Protein AF-A0A133XSQ5-F1 (afdb_monomer)

Organism: NCBI:txid87541

Mean predicted aligned error: 5.97 Å

Nearest PDB structures (foldseek):
  8szz-assembly1_y  TM=8.991E-01  e=9.687E+00  synthetic construct
  2ic6-assembly1_A  TM=7.323E-01  e=6.411E+00  Orthohantavirus sinnombreense
  2ic9-assembly1_A  TM=7.475E-01  e=6.867E+00  Orthohantavirus sinnombreense

pLDDT: mean 90.01, std 14.0, range [40.84, 98.5]

Secondary structure (DSSP, 8-state):
-THHHHHHHHHHHHHHHHH--HHHHHHHHHHHHHHHHHHHHHHHHHHHHHHHS-----

Radius of gyration: 17.68 Å; Cα contacts (8 Å, |Δi|>4): 35; chains: 1; bounding box: 32×13×57 Å

Solvent-accessible surface area (backbone atoms only — not comparable to full-atom values): 3202 Å² total; per-residue (Å²): 124,67,64,59,30,54,49,50,20,54,51,22,45,51,49,18,74,73,68,70,44,64,66,29,46,53,49,16,53,51,25,47,55,52,36,53,51,53,53,54,49,51,53,51,51,55,51,52,55,60,68,65,50,74,86,84,71,133

Sequence (58 aa):
MNEYYLTQSIKSLTLFKQTGDVEHFNDAEYFFKRLKLELRLNEKYQKIEKLKKPTSGN

Structure (mmCIF, N/CA/C/O backbone):
data_AF-A0A133XSQ5-F1
#
_entry.id   AF-A0A133XSQ5-F1
#
loop_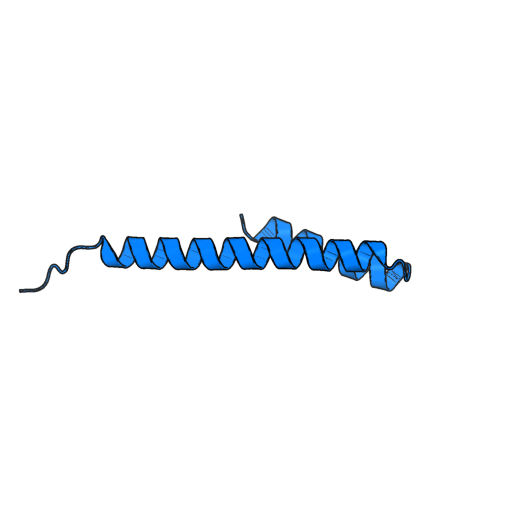
_atom_site.group_PDB
_atom_site.id
_atom_site.type_symbol
_atom_site.label_atom_id
_atom_site.label_alt_id
_atom_site.label_comp_id
_atom_site.label_asym_id
_atom_site.label_entity_id
_atom_site.label_seq_id
_atom_site.pdbx_PDB_ins_code
_atom_site.Cartn_x
_atom_site.Cartn_y
_atom_site.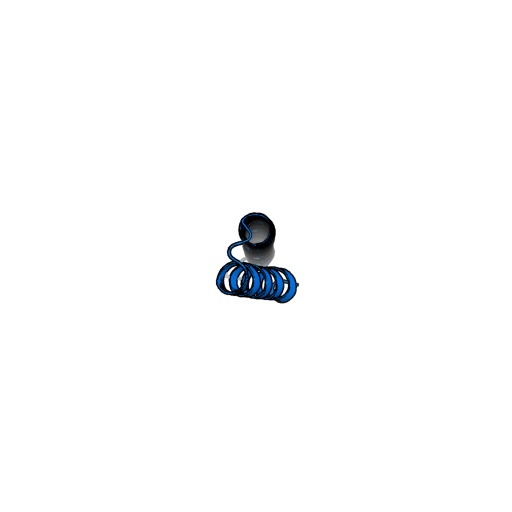Cartn_z
_atom_site.occupancy
_atom_site.B_iso_or_equiv
_atom_site.auth_seq_id
_atom_site.auth_comp_id
_atom_site.auth_asym_id
_atom_site.auth_atom_id
_atom_site.pdbx_PDB_model_num
ATOM 1 N N . MET A 1 1 ? -2.924 -8.055 8.688 1.00 58.88 1 MET A N 1
ATOM 2 C CA . MET A 1 1 ? -3.616 -7.614 7.453 1.00 58.88 1 MET A CA 1
ATOM 3 C C . MET A 1 1 ? -2.917 -6.438 6.763 1.00 58.88 1 MET A C 1
ATOM 5 O O . MET A 1 1 ? -2.707 -6.540 5.567 1.00 58.88 1 MET A O 1
ATOM 9 N N . ASN A 1 2 ? -2.425 -5.415 7.476 1.00 68.38 2 ASN A N 1
ATOM 10 C CA . ASN A 1 2 ? -1.788 -4.229 6.862 1.00 68.38 2 ASN A CA 1
ATOM 11 C C . ASN A 1 2 ? -0.518 -4.458 6.014 1.00 68.38 2 ASN A C 1
ATOM 13 O O . ASN A 1 2 ? -0.244 -3.684 5.099 1.00 68.38 2 ASN A O 1
ATOM 17 N N . GLU A 1 3 ? 0.290 -5.474 6.318 1.00 86.12 3 GLU A N 1
ATOM 18 C CA . GLU A 1 3 ? 1.621 -5.606 5.703 1.00 86.12 3 GLU A CA 1
ATOM 19 C C . GLU A 1 3 ? 1.579 -5.946 4.213 1.00 86.12 3 GLU A C 1
ATOM 21 O O . GLU A 1 3 ? 2.498 -5.580 3.480 1.00 86.12 3 GLU A O 1
ATOM 26 N N . TYR A 1 4 ? 0.511 -6.603 3.747 1.00 94.38 4 TYR A N 1
ATOM 27 C CA . TYR A 1 4 ? 0.374 -6.978 2.342 1.00 94.38 4 TYR A CA 1
ATOM 28 C C . TYR A 1 4 ? 0.369 -5.739 1.445 1.00 94.38 4 TYR A C 1
ATOM 30 O O . TYR A 1 4 ? 1.218 -5.619 0.565 1.00 94.38 4 TYR A O 1
ATOM 38 N N . TYR A 1 5 ? -0.536 -4.789 1.697 1.00 95.69 5 TYR A N 1
ATOM 39 C CA . TYR A 1 5 ? -0.665 -3.599 0.858 1.00 95.69 5 TYR A CA 1
ATOM 40 C C . TYR A 1 5 ? 0.580 -2.715 0.915 1.00 95.69 5 TYR A C 1
ATOM 42 O O . TYR A 1 5 ? 1.021 -2.236 -0.123 1.00 95.69 5 TYR A O 1
ATOM 50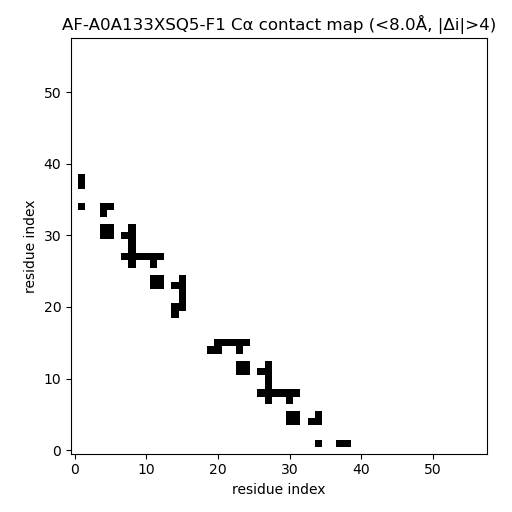 N N . LEU A 1 6 ? 1.203 -2.569 2.090 1.00 93.88 6 LEU A N 1
ATOM 51 C CA . LEU A 1 6 ? 2.469 -1.844 2.209 1.00 93.88 6 LEU A CA 1
ATOM 52 C C . LEU A 1 6 ? 3.585 -2.513 1.389 1.00 93.88 6 LEU A C 1
ATOM 54 O O . LEU A 1 6 ? 4.304 -1.842 0.650 1.00 93.88 6 LEU A O 1
ATOM 58 N N . THR A 1 7 ? 3.697 -3.840 1.475 1.00 97.12 7 THR A N 1
ATOM 59 C CA . THR A 1 7 ? 4.684 -4.619 0.719 1.00 97.12 7 THR A CA 1
ATOM 60 C C . THR A 1 7 ? 4.470 -4.475 -0.786 1.00 97.12 7 THR A C 1
ATOM 62 O O . THR A 1 7 ? 5.432 -4.276 -1.525 1.00 97.12 7 THR A O 1
ATOM 65 N N . GLN A 1 8 ? 3.222 -4.548 -1.254 1.00 97.38 8 GLN A N 1
ATOM 66 C CA . GLN A 1 8 ? 2.905 -4.400 -2.676 1.00 97.38 8 GLN A CA 1
ATOM 67 C C . GLN A 1 8 ? 3.139 -2.973 -3.180 1.00 97.38 8 GLN A C 1
ATOM 69 O O . GLN A 1 8 ? 3.685 -2.800 -4.269 1.00 97.38 8 GLN A O 1
ATOM 74 N N . SER A 1 9 ? 2.835 -1.950 -2.376 1.00 96.00 9 SER A N 1
ATOM 75 C CA . SER A 1 9 ? 3.190 -0.564 -2.692 1.00 96.00 9 SER A CA 1
ATOM 76 C C . SER A 1 9 ? 4.701 -0.391 -2.882 1.00 96.00 9 SER A C 1
ATOM 78 O O . SER A 1 9 ? 5.131 0.169 -3.888 1.00 96.00 9 SER A O 1
ATOM 80 N N . ILE A 1 10 ? 5.520 -0.911 -1.959 1.00 96.94 10 ILE A N 1
ATOM 81 C CA . ILE A 1 10 ? 6.988 -0.817 -2.043 1.00 96.94 10 ILE A CA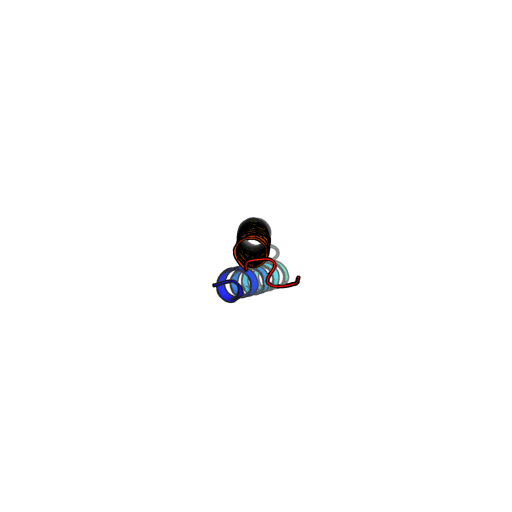 1
ATOM 82 C C . ILE A 1 10 ? 7.521 -1.574 -3.266 1.00 96.94 10 ILE A C 1
ATOM 84 O O . ILE A 1 10 ? 8.378 -1.053 -3.983 1.00 96.94 10 ILE A O 1
ATOM 88 N N . LYS A 1 11 ? 7.007 -2.782 -3.532 1.00 98.19 11 LYS A N 1
ATOM 89 C CA . LYS A 1 11 ? 7.382 -3.573 -4.714 1.00 98.19 11 LYS A CA 1
ATOM 90 C C . LYS A 1 11 ? 7.083 -2.821 -6.007 1.00 98.19 11 LYS A C 1
ATOM 92 O O . LYS A 1 11 ? 7.966 -2.703 -6.848 1.00 98.19 11 LYS A O 1
ATOM 97 N N . SER A 1 12 ? 5.886 -2.259 -6.126 1.00 98.25 12 SER A N 1
ATOM 98 C CA . SER A 1 12 ? 5.447 -1.547 -7.331 1.00 98.25 12 SER A CA 1
ATOM 99 C C . SER A 1 12 ? 6.271 -0.272 -7.561 1.00 98.25 12 SER A C 1
ATOM 101 O O . SER A 1 12 ? 6.784 -0.059 -8.653 1.00 98.25 12 SER A O 1
ATOM 103 N N . LEU A 1 13 ? 6.554 0.511 -6.510 1.00 98.31 13 LEU A N 1
ATOM 104 C CA . LEU A 1 13 ? 7.471 1.657 -6.617 1.00 98.31 13 LEU A CA 1
ATOM 105 C C . LEU A 1 13 ? 8.896 1.251 -7.008 1.00 98.31 13 LEU A C 1
ATOM 107 O O . LEU A 1 13 ? 9.569 1.969 -7.748 1.00 98.31 13 LEU A O 1
ATOM 111 N N . THR A 1 14 ? 9.368 0.107 -6.510 1.00 98.44 14 THR A N 1
ATOM 112 C CA . THR A 1 14 ? 10.687 -0.421 -6.872 1.00 98.44 14 THR A CA 1
ATOM 113 C C . THR A 1 14 ? 10.731 -0.787 -8.354 1.00 98.44 14 THR A C 1
ATOM 115 O O . THR A 1 14 ? 11.684 -0.414 -9.035 1.00 98.44 14 THR A O 1
ATOM 118 N N . LEU A 1 15 ? 9.685 -1.443 -8.867 1.00 98.50 15 LEU A N 1
ATOM 119 C CA . LEU A 1 15 ? 9.556 -1.776 -10.286 1.00 98.50 15 LEU A CA 1
ATOM 120 C C . LEU A 1 15 ? 9.461 -0.520 -11.159 1.00 98.50 15 LEU A C 1
ATOM 122 O O . LEU A 1 15 ? 10.171 -0.433 -12.158 1.00 98.50 15 LEU A O 1
ATOM 126 N N . PHE A 1 16 ? 8.683 0.490 -10.755 1.00 98.31 16 PHE A N 1
ATOM 127 C CA . PHE A 1 16 ? 8.635 1.779 -11.454 1.00 98.31 16 PHE A CA 1
ATOM 128 C C . PHE A 1 16 ? 10.023 2.426 -11.536 1.00 98.31 16 PHE A C 1
ATOM 130 O O . PHE A 1 16 ? 10.453 2.841 -12.607 1.00 98.31 16 PHE A O 1
ATOM 137 N N . LYS A 1 17 ? 10.777 2.447 -10.429 1.00 98.31 17 LYS A N 1
ATOM 138 C CA . LYS A 1 17 ? 12.140 3.001 -10.409 1.00 98.31 17 LYS A CA 1
ATOM 139 C C . LYS A 1 17 ? 13.100 2.252 -11.343 1.00 98.31 17 LYS A C 1
ATOM 141 O O . LYS A 1 17 ? 14.039 2.858 -11.850 1.00 98.31 17 LYS A O 1
ATOM 146 N N . GLN A 1 18 ? 12.900 0.948 -11.533 1.00 98.25 18 GLN A N 1
ATOM 147 C CA . GLN A 1 18 ? 13.749 0.109 -12.385 1.00 98.25 18 GLN A CA 1
ATOM 148 C C . GLN A 1 18 ? 13.401 0.216 -13.871 1.00 98.25 18 GLN A C 1
ATOM 150 O O . GLN A 1 18 ? 14.296 0.159 -14.708 1.00 98.25 18 GLN A O 1
ATOM 155 N N . THR A 1 19 ? 12.117 0.338 -14.195 1.00 97.88 19 THR A N 1
ATOM 156 C CA . THR A 1 19 ? 11.607 0.203 -15.570 1.00 97.88 19 THR A CA 1
ATOM 157 C C . THR A 1 19 ? 11.180 1.531 -16.190 1.00 97.88 19 THR A C 1
ATOM 159 O O . THR A 1 19 ? 11.168 1.654 -17.409 1.00 97.88 19 THR A O 1
ATOM 162 N N . GLY A 1 20 ? 10.817 2.521 -15.370 1.00 97.31 20 GLY A N 1
ATOM 163 C CA . GLY A 1 20 ? 10.141 3.740 -15.812 1.00 97.31 20 GLY A CA 1
ATOM 164 C C . GLY A 1 20 ? 8.684 3.526 -16.245 1.00 97.31 20 GLY A C 1
ATOM 165 O O . GLY A 1 20 ? 8.062 4.482 -16.704 1.00 97.31 20 GLY A O 1
ATOM 166 N N . ASP A 1 21 ? 8.135 2.313 -16.106 1.00 98.00 21 ASP A N 1
ATOM 167 C CA . ASP A 1 21 ? 6.773 1.990 -16.538 1.00 98.00 21 ASP A CA 1
ATOM 168 C C . ASP A 1 21 ? 5.729 2.565 -15.573 1.00 98.00 21 ASP A C 1
ATOM 170 O O . ASP A 1 21 ? 5.649 2.184 -14.400 1.00 98.00 21 ASP A O 1
ATOM 174 N N . VAL A 1 22 ? 4.911 3.485 -16.085 1.00 97.81 22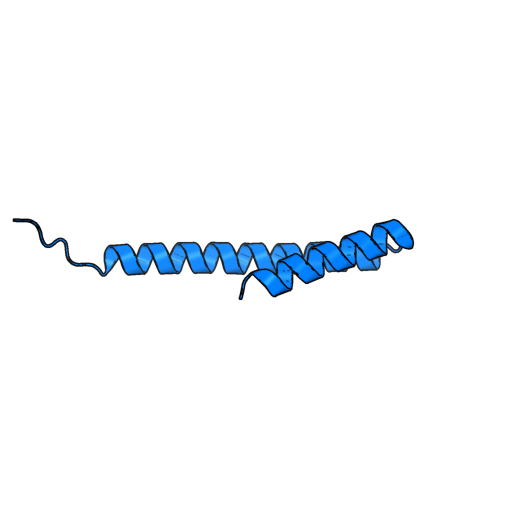 VAL A N 1
ATOM 175 C CA . VAL A 1 22 ? 3.879 4.191 -15.321 1.00 97.81 22 VAL A CA 1
ATOM 176 C C . VAL A 1 22 ? 2.830 3.251 -14.724 1.00 97.81 22 VAL A C 1
ATOM 178 O O . VAL A 1 22 ? 2.265 3.576 -13.680 1.00 97.81 22 VAL A O 1
ATOM 181 N N . GLU A 1 23 ? 2.606 2.068 -15.301 1.00 98.25 23 GLU A N 1
ATOM 182 C CA . GLU A 1 23 ? 1.652 1.110 -14.733 1.00 98.25 23 GLU A CA 1
ATOM 183 C C . GLU A 1 23 ? 2.080 0.642 -13.337 1.00 98.25 23 GLU A C 1
ATOM 185 O O . GLU A 1 23 ? 1.259 0.547 -12.427 1.00 98.25 23 GLU A O 1
ATOM 190 N N . HIS A 1 24 ? 3.383 0.495 -13.089 1.00 98.12 24 HIS A N 1
ATOM 191 C CA . HIS A 1 24 ? 3.884 0.175 -11.752 1.00 98.12 24 HIS A CA 1
ATOM 192 C C . HIS A 1 24 ? 3.699 1.320 -10.746 1.00 98.12 24 HIS A C 1
ATOM 194 O O . HIS A 1 24 ? 3.572 1.085 -9.540 1.00 98.12 24 HIS A O 1
ATOM 200 N N . PHE A 1 25 ? 3.662 2.570 -11.212 1.00 97.56 25 PHE A N 1
ATOM 201 C CA . PHE A 1 25 ? 3.293 3.698 -10.359 1.00 97.56 25 PHE A CA 1
ATOM 202 C C . PHE A 1 25 ? 1.794 3.662 -10.021 1.00 97.56 25 PHE A C 1
ATOM 204 O O . PHE A 1 25 ? 1.426 3.818 -8.853 1.00 97.56 25 PHE A O 1
ATOM 211 N N . ASN A 1 26 ? 0.940 3.378 -11.009 1.00 98.31 26 ASN A N 1
ATOM 212 C CA . ASN A 1 26 ? -0.503 3.217 -10.811 1.00 98.31 26 ASN A CA 1
ATOM 213 C C . ASN A 1 26 ? -0.815 2.078 -9.822 1.00 98.31 26 ASN A C 1
ATOM 215 O O . ASN A 1 26 ? -1.632 2.249 -8.9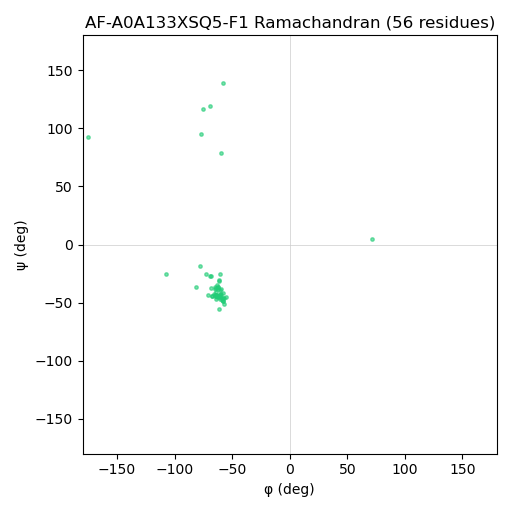10 1.00 98.31 26 ASN A O 1
ATOM 219 N N . ASP A 1 27 ? -0.112 0.950 -9.939 1.00 98.25 27 ASP A N 1
ATOM 220 C CA . ASP A 1 27 ? -0.203 -0.174 -9.003 1.00 98.25 27 ASP A CA 1
ATOM 221 C C . ASP A 1 27 ? 0.167 0.252 -7.577 1.00 98.25 27 ASP A C 1
ATOM 223 O O . ASP A 1 27 ? -0.558 -0.032 -6.615 1.00 98.25 27 ASP A O 1
ATOM 227 N N . ALA A 1 28 ? 1.269 0.995 -7.419 1.00 97.88 28 ALA A N 1
ATOM 228 C CA . ALA A 1 28 ? 1.681 1.506 -6.118 1.00 97.88 28 ALA A CA 1
ATOM 229 C C . ALA A 1 28 ? 0.596 2.388 -5.482 1.00 97.88 28 ALA A C 1
ATOM 231 O O . ALA A 1 28 ? 0.269 2.208 -4.300 1.00 97.88 28 ALA A O 1
ATOM 232 N N . GLU A 1 29 ? 0.017 3.311 -6.257 1.00 98.00 29 GLU A N 1
ATOM 233 C CA . GLU A 1 29 ? -1.080 4.166 -5.803 1.00 98.00 29 GLU A CA 1
ATOM 234 C C . GLU A 1 29 ? -2.310 3.359 -5.383 1.00 98.00 29 GLU A C 1
ATOM 236 O O . GLU A 1 29 ? -2.927 3.659 -4.352 1.00 98.00 29 GLU A O 1
ATOM 241 N N . TYR A 1 30 ? -2.680 2.341 -6.164 1.00 97.75 30 TYR A N 1
ATOM 242 C CA . TYR A 1 30 ? -3.797 1.461 -5.846 1.00 97.75 30 TYR A CA 1
ATOM 243 C C . TYR A 1 30 ? -3.594 0.796 -4.479 1.00 97.75 30 TYR A C 1
ATOM 245 O O . TYR A 1 30 ? -4.455 0.906 -3.596 1.00 97.75 30 TYR A O 1
ATOM 253 N N . PHE A 1 31 ? -2.433 0.178 -4.251 1.00 97.19 31 PHE A N 1
ATOM 254 C CA . PHE A 1 31 ? -2.141 -0.485 -2.982 1.00 97.19 31 PHE A CA 1
ATOM 255 C C . PHE A 1 31 ? -2.075 0.499 -1.803 1.00 97.19 31 PHE A C 1
ATOM 257 O O . PHE A 1 31 ? -2.609 0.198 -0.732 1.00 97.19 31 PHE A O 1
ATOM 264 N N . PHE A 1 32 ? -1.553 1.717 -1.997 1.00 95.75 32 PHE A N 1
ATOM 265 C CA . PHE A 1 32 ? -1.563 2.746 -0.949 1.00 95.75 32 PHE A CA 1
ATOM 266 C C . PHE A 1 32 ? 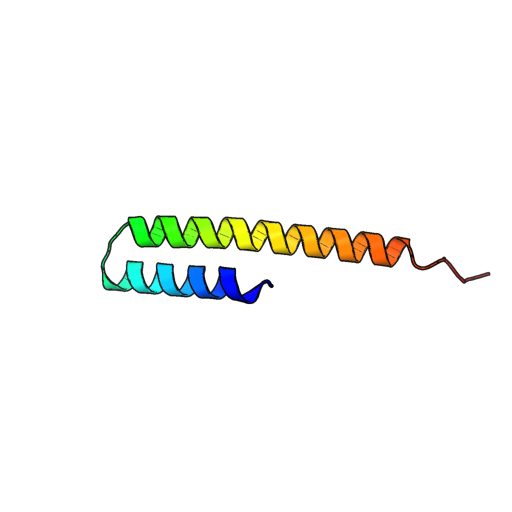-2.982 3.184 -0.575 1.00 95.75 32 PHE A C 1
ATOM 268 O O . PHE A 1 32 ? -3.293 3.355 0.610 1.00 95.75 32 PHE A O 1
ATOM 275 N N . LYS A 1 33 ? -3.872 3.341 -1.563 1.00 96.69 33 LYS A N 1
ATOM 276 C CA . LYS A 1 33 ? -5.287 3.664 -1.320 1.00 96.69 33 LYS A CA 1
ATOM 277 C C . LYS A 1 33 ? -5.959 2.566 -0.492 1.00 96.69 33 LYS A C 1
ATOM 279 O O . LYS A 1 33 ? -6.673 2.885 0.462 1.00 96.69 33 LYS A O 1
ATOM 284 N N . ARG A 1 34 ? -5.691 1.290 -0.794 1.00 96.31 34 ARG A N 1
ATOM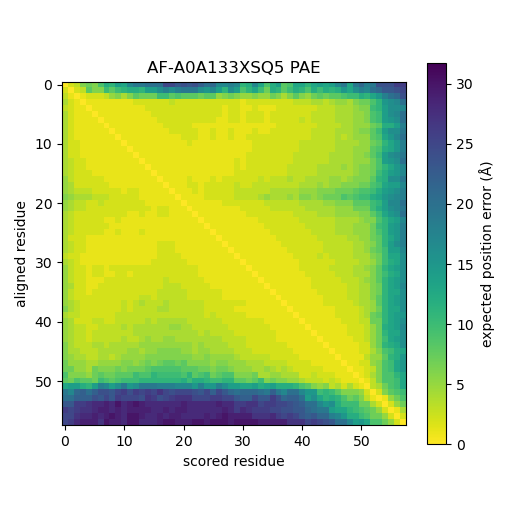 285 C CA . ARG A 1 34 ? -6.201 0.147 -0.016 1.00 96.31 34 ARG A CA 1
ATOM 286 C C . ARG A 1 34 ? -5.656 0.135 1.415 1.00 96.31 34 ARG A C 1
ATOM 288 O O . ARG A 1 34 ? -6.454 0.065 2.347 1.00 96.31 34 ARG A O 1
ATOM 295 N N . LEU A 1 35 ? -4.346 0.322 1.600 1.00 95.12 35 LEU A N 1
ATOM 296 C CA . LEU A 1 35 ? -3.712 0.408 2.923 1.00 95.12 35 LEU A CA 1
ATOM 297 C C . LEU A 1 35 ? -4.352 1.496 3.798 1.00 95.12 35 LEU A C 1
ATOM 299 O O . LEU A 1 35 ? -4.686 1.270 4.960 1.00 95.12 35 LEU A O 1
ATOM 303 N N . LYS A 1 36 ? -4.582 2.684 3.228 1.00 94.75 36 LYS A N 1
ATOM 304 C CA . LYS A 1 36 ? -5.205 3.809 3.940 1.00 94.75 36 LYS A CA 1
ATOM 305 C C . LYS A 1 36 ? -6.630 3.495 4.398 1.00 94.75 36 LYS A C 1
ATOM 307 O O . LYS A 1 36 ? -7.043 3.953 5.465 1.00 94.75 36 LYS A O 1
ATOM 312 N N . LEU A 1 37 ? -7.393 2.747 3.599 1.00 95.62 37 LEU A N 1
ATOM 313 C CA . LEU A 1 37 ? -8.735 2.308 3.978 1.00 95.62 37 LEU A CA 1
ATOM 314 C C . LEU A 1 37 ? -8.687 1.306 5.134 1.00 95.62 37 LEU A C 1
ATOM 316 O O . LEU A 1 37 ? -9.440 1.480 6.091 1.00 95.62 37 LEU A O 1
ATOM 320 N N . GLU A 1 38 ? -7.785 0.322 5.090 1.00 93.50 38 GLU A N 1
ATOM 321 C CA . GLU A 1 38 ? -7.632 -0.653 6.179 1.00 93.50 38 GLU A CA 1
ATOM 322 C C . GLU A 1 38 ? -7.207 0.008 7.492 1.00 93.50 38 GLU A C 1
ATOM 324 O O . GLU A 1 38 ? -7.808 -0.256 8.532 1.00 93.50 38 GLU A O 1
ATOM 329 N N . LEU A 1 39 ? -6.245 0.935 7.444 1.00 93.38 39 LEU A N 1
ATOM 330 C CA . LEU A 1 39 ? -5.815 1.707 8.613 1.00 93.38 39 LEU A CA 1
ATOM 331 C C . LEU A 1 39 ? -6.974 2.488 9.241 1.00 93.38 39 LEU A C 1
ATOM 333 O O . LEU A 1 39 ? -7.212 2.382 10.443 1.00 93.38 39 LEU A O 1
ATOM 337 N N . ARG A 1 40 ? -7.755 3.208 8.426 1.00 94.94 40 ARG A N 1
ATOM 338 C CA . ARG A 1 40 ? -8.941 3.944 8.899 1.00 94.94 40 ARG A CA 1
ATOM 339 C C . ARG A 1 40 ? -9.998 3.021 9.493 1.00 94.94 40 ARG A C 1
ATOM 341 O O . ARG A 1 40 ? -10.669 3.395 10.455 1.00 94.94 40 ARG A O 1
ATOM 348 N N . LEU A 1 41 ? -10.195 1.843 8.905 1.00 94.38 41 LEU A N 1
ATOM 349 C CA . LEU A 1 41 ? -11.161 0.873 9.405 1.00 94.38 41 LEU A CA 1
ATOM 350 C C . LEU A 1 41 ? -10.710 0.322 10.764 1.00 94.38 41 LEU A C 1
ATOM 352 O O . LEU A 1 41 ? -11.500 0.300 11.705 1.00 94.38 41 LEU A O 1
ATOM 356 N N . ASN A 1 42 ? -9.428 -0.019 10.892 1.00 92.06 42 ASN A N 1
ATOM 357 C CA . ASN A 1 42 ? -8.829 -0.465 12.145 1.00 92.06 42 ASN A CA 1
ATOM 358 C C . ASN A 1 42 ? -8.933 0.604 13.247 1.00 92.06 42 ASN A C 1
ATOM 360 O O . ASN A 1 42 ? -9.362 0.304 14.358 1.00 92.06 42 ASN A O 1
ATOM 364 N N . GLU A 1 43 ? -8.641 1.870 12.935 1.00 93.75 43 GLU A N 1
ATOM 365 C CA . GLU A 1 43 ? -8.829 2.988 13.871 1.00 93.75 43 GLU A CA 1
ATOM 366 C C . GLU A 1 43 ? -10.285 3.113 14.345 1.00 93.75 43 GLU A C 1
ATOM 368 O O . GLU A 1 43 ? -10.541 3.354 15.528 1.00 93.75 43 GLU A O 1
ATOM 373 N N . LYS A 1 44 ? -11.258 2.951 13.438 1.00 94.69 44 LYS A N 1
ATOM 374 C CA . LYS A 1 44 ? -12.685 2.971 13.792 1.00 94.69 44 LYS A CA 1
ATOM 375 C C . LYS A 1 44 ? -13.055 1.803 14.704 1.00 94.69 44 LYS A 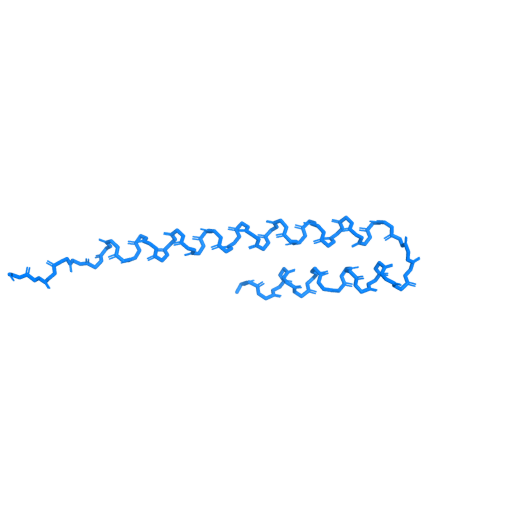C 1
ATOM 377 O O . LYS A 1 44 ? -13.743 2.031 15.697 1.00 94.69 44 LYS A O 1
ATOM 382 N N . TYR A 1 45 ? -12.580 0.592 14.415 1.00 93.25 45 TYR A N 1
ATOM 383 C CA . TYR A 1 45 ? -12.816 -0.566 15.278 1.00 93.25 45 TYR A CA 1
ATOM 384 C C . TYR A 1 45 ? -12.231 -0.361 16.676 1.00 93.25 45 TYR A C 1
ATOM 386 O O . TYR A 1 45 ? -12.958 -0.511 17.654 1.00 93.25 45 TYR A O 1
ATOM 394 N N . GLN A 1 46 ? -10.984 0.105 16.782 1.00 92.12 46 GLN A N 1
ATOM 395 C CA . GLN A 1 46 ? -10.359 0.404 18.074 1.00 92.12 46 GLN A CA 1
ATOM 396 C C . GLN A 1 46 ? -11.130 1.468 18.871 1.00 92.12 46 GLN A C 1
ATOM 398 O O . GLN A 1 46 ? -11.245 1.370 20.093 1.00 92.12 46 GLN A O 1
ATOM 403 N N . LYS A 1 47 ? -11.681 2.494 18.205 1.00 92.94 47 LYS A N 1
ATOM 404 C CA . LYS A 1 47 ? -12.548 3.491 18.858 1.00 92.94 47 LYS A CA 1
ATOM 405 C C . LYS A 1 47 ? -13.827 2.854 19.402 1.00 92.94 47 LYS A C 1
ATOM 407 O O . LYS A 1 47 ? -14.190 3.122 20.542 1.00 92.94 47 LYS A O 1
ATOM 412 N N . ILE A 1 48 ? -14.480 1.993 18.621 1.00 93.19 48 ILE A N 1
ATOM 413 C CA . ILE A 1 48 ? -15.693 1.281 19.049 1.00 93.19 48 ILE A CA 1
ATOM 414 C C . ILE A 1 48 ? -15.392 0.358 20.236 1.00 93.19 48 ILE A C 1
ATOM 416 O O . ILE A 1 48 ? -16.147 0.349 21.202 1.00 93.19 48 ILE A O 1
ATOM 420 N N . GLU A 1 49 ? -14.287 -0.389 20.208 1.00 91.19 49 GLU A N 1
ATOM 421 C CA . GLU A 1 49 ? -13.886 -1.253 21.326 1.00 91.19 49 GLU A CA 1
ATOM 422 C C . GLU A 1 49 ? -13.643 -0.466 22.617 1.00 91.19 49 GLU A C 1
ATOM 424 O O . GLU A 1 49 ? -14.048 -0.909 23.691 1.00 91.19 49 GLU A O 1
ATOM 429 N N . LYS A 1 50 ? -13.042 0.727 22.526 1.00 88.81 50 LYS A N 1
ATOM 430 C CA . LYS A 1 50 ? -12.858 1.616 23.683 1.00 88.81 50 LYS A CA 1
ATOM 431 C C . LYS A 1 50 ? -14.186 2.101 24.265 1.00 88.81 50 LYS A C 1
ATOM 433 O O . LYS A 1 50 ? -14.295 2.178 25.481 1.00 88.81 50 LYS A O 1
ATOM 438 N N . LEU A 1 51 ? -15.184 2.379 23.423 1.00 87.62 51 LEU A N 1
ATOM 439 C CA . LEU A 1 51 ? -16.532 2.774 23.858 1.00 87.62 51 LEU A CA 1
ATOM 440 C C . LEU A 1 51 ? -17.339 1.609 24.453 1.00 87.62 51 LEU A C 1
ATOM 442 O O . LEU A 1 51 ? -18.247 1.836 25.244 1.00 87.62 51 LEU A O 1
ATOM 446 N N . LYS A 1 52 ? -17.025 0.364 24.073 1.00 79.62 52 LYS A N 1
ATOM 447 C CA . LYS A 1 52 ? -17.666 -0.846 24.612 1.00 79.62 52 LYS A CA 1
ATOM 448 C C . LYS A 1 52 ? -17.148 -1.252 25.991 1.00 79.62 52 LYS A C 1
ATOM 450 O O . LYS A 1 52 ? -17.812 -2.038 26.663 1.00 79.62 52 LYS A O 1
ATOM 455 N N . LYS A 1 53 ? -15.979 -0.763 26.418 1.00 63.12 53 LYS A N 1
ATOM 456 C CA . LYS A 1 53 ? -15.540 -0.952 27.804 1.00 63.12 53 LYS A CA 1
ATOM 457 C C . LYS A 1 53 ? -16.452 -0.097 28.690 1.00 63.12 53 LYS A C 1
ATOM 459 O O . LYS A 1 53 ? -16.487 1.114 28.480 1.00 63.12 53 LYS A O 1
ATOM 464 N N . PRO A 1 54 ? -17.203 -0.686 29.639 1.00 56.59 54 PRO A N 1
ATOM 465 C CA . PRO A 1 54 ? -18.028 0.106 30.532 1.00 56.59 54 PRO A CA 1
ATOM 466 C C . PRO A 1 54 ? -17.122 1.086 31.274 1.00 56.59 54 PRO A C 1
ATOM 468 O O . PRO A 1 54 ? -16.026 0.720 31.710 1.00 56.59 54 PRO A O 1
ATOM 471 N N . THR A 1 55 ? -17.585 2.322 31.433 1.00 58.22 55 THR A N 1
ATOM 472 C CA . THR A 1 55 ? -17.134 3.217 32.498 1.00 58.22 55 THR A CA 1
ATOM 473 C C . THR A 1 55 ? -17.443 2.540 33.835 1.00 58.22 55 THR A C 1
ATOM 475 O O . THR A 1 55 ? -18.452 2.814 34.472 1.00 58.22 55 THR A O 1
ATOM 478 N N . SER A 1 56 ? -16.608 1.578 34.229 1.00 57.19 56 SER A N 1
ATOM 479 C CA . SER A 1 56 ? -16.493 1.133 35.609 1.00 57.19 56 SER A CA 1
ATOM 480 C C . SER A 1 56 ? -15.680 2.197 36.327 1.00 57.19 56 SER A C 1
ATOM 482 O O . SER A 1 56 ? -14.451 2.189 36.273 1.00 57.19 56 SER A O 1
ATOM 484 N N . GLY A 1 57 ? -16.379 3.129 36.956 1.00 51.25 57 GLY A N 1
ATOM 485 C CA . GLY A 1 57 ? -15.790 4.163 37.788 1.00 51.25 57 GLY A CA 1
ATOM 486 C C . GLY A 1 57 ? -16.897 4.974 38.431 1.00 51.25 57 GLY A C 1
ATOM 487 O O . GLY A 1 57 ? -17.413 5.889 37.796 1.00 51.25 57 GLY A O 1
ATOM 488 N N . ASN A 1 58 ? -17.273 4.534 39.635 1.00 40.84 58 ASN A N 1
ATOM 489 C CA . ASN A 1 58 ? -18.056 5.267 40.631 1.00 40.84 58 ASN A CA 1
ATOM 490 C C . ASN A 1 58 ? -17.461 6.646 40.928 1.00 40.84 58 ASN A C 1
ATOM 492 O O . ASN A 1 58 ? -16.214 6.762 40.864 1.00 40.84 58 ASN A O 1
#

Foldseek 3Di:
DLVVLVVLLVVLVVVCVVPVDCVSVVSNVVSVVVSVVVVVVVVVVVVVVVVPPDPPDD